Protein AF-A0A1G1F253-F1 (afdb_monomer_lite)

Sequence (77 aa):
MEIINMIVQVKEGFHDTLLRVFEAMSHISVHGIMSNQIVLALDTDDIHVLARTTKKIQDMEGVLGIYPIFSKDALPL

Structure (mmCIF, N/CA/C/O backbone):
data_AF-A0A1G1F253-F1
#
_entry.id   AF-A0A1G1F253-F1
#
loop_
_atom_site.group_PDB
_atom_site.id
_atom_site.type_symbol
_atom_site.label_atom_id
_atom_site.label_alt_id
_atom_site.label_comp_id
_atom_site.label_asym_id
_atom_site.label_entity_id
_atom_site.label_seq_id
_atom_site.pdbx_PDB_ins_code
_atom_site.Cartn_x
_atom_site.Cartn_y
_atom_site.Cartn_z
_atom_site.occupancy
_atom_site.B_iso_or_equiv
_atom_site.auth_seq_id
_atom_site.auth_comp_id
_atom_site.auth_asym_id
_atom_site.auth_atom_id
_atom_site.pdbx_PDB_model_num
ATOM 1 N N . MET A 1 1 ? 17.549 -0.057 -11.253 1.00 58.19 1 MET A N 1
ATOM 2 C CA . MET A 1 1 ? 16.955 -0.275 -9.924 1.00 58.19 1 MET A CA 1
ATOM 3 C C . MET A 1 1 ? 16.426 1.066 -9.467 1.00 58.19 1 MET A C 1
ATOM 5 O O . MET A 1 1 ? 17.221 1.956 -9.181 1.00 58.19 1 MET A O 1
ATOM 9 N N . GLU A 1 2 ? 15.115 1.252 -9.570 1.00 75.62 2 GLU A N 1
ATOM 10 C CA . GLU A 1 2 ? 14.452 2.503 -9.213 1.00 75.62 2 GLU A CA 1
ATOM 11 C C . GLU A 1 2 ? 13.724 2.299 -7.885 1.00 75.62 2 GLU A C 1
ATOM 13 O O . GLU A 1 2 ? 13.060 1.288 -7.669 1.00 75.62 2 GLU A O 1
ATOM 18 N N . ILE A 1 3 ? 13.888 3.247 -6.964 1.00 85.38 3 ILE A N 1
ATOM 19 C CA . ILE A 1 3 ? 13.141 3.240 -5.709 1.00 85.38 3 ILE A CA 1
ATOM 20 C C . ILE A 1 3 ? 11.948 4.161 -5.900 1.00 85.38 3 ILE A C 1
ATOM 22 O O . ILE A 1 3 ? 12.107 5.377 -6.026 1.00 85.38 3 ILE A O 1
ATOM 26 N N . ILE A 1 4 ? 10.752 3.581 -5.888 1.00 89.06 4 ILE A N 1
ATOM 27 C CA . ILE A 1 4 ? 9.507 4.335 -5.987 1.00 89.06 4 ILE A CA 1
ATOM 28 C C . ILE A 1 4 ? 8.931 4.473 -4.586 1.00 89.06 4 ILE A C 1
ATOM 30 O O . ILE A 1 4 ? 8.526 3.494 -3.959 1.00 89.06 4 ILE A O 1
ATOM 34 N N . ASN A 1 5 ? 8.892 5.705 -4.083 1.00 91.75 5 ASN A N 1
ATOM 35 C CA . ASN A 1 5 ? 8.252 5.986 -2.804 1.00 91.75 5 ASN A CA 1
ATOM 36 C C . ASN A 1 5 ? 6.734 6.064 -2.991 1.00 91.75 5 ASN A C 1
ATOM 38 O O . ASN A 1 5 ? 6.246 6.558 -4.003 1.00 91.75 5 ASN A O 1
ATOM 42 N N . MET A 1 6 ? 5.975 5.599 -2.010 1.00 94.62 6 MET A N 1
ATOM 43 C CA . MET A 1 6 ? 4.518 5.613 -2.011 1.00 94.62 6 MET A CA 1
ATOM 4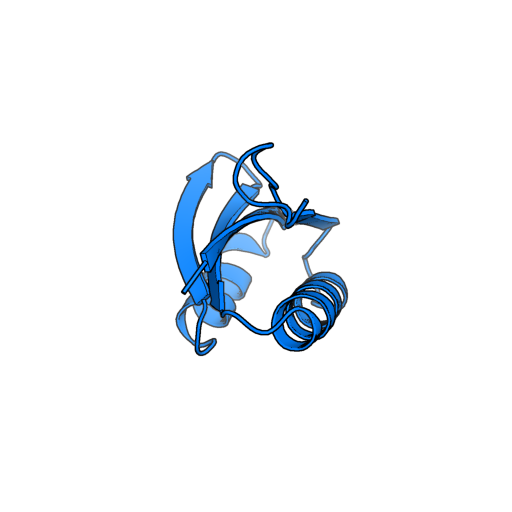4 C C . MET A 1 6 ? 4.025 6.059 -0.639 1.00 94.62 6 MET A C 1
ATOM 46 O O . MET A 1 6 ? 4.522 5.600 0.387 1.00 94.62 6 MET A O 1
ATOM 50 N N . ILE A 1 7 ? 3.020 6.928 -0.612 1.00 96.38 7 ILE A N 1
ATOM 51 C CA . ILE A 1 7 ? 2.310 7.281 0.620 1.00 96.38 7 ILE A CA 1
ATOM 52 C C . ILE A 1 7 ? 1.041 6.443 0.681 1.00 96.38 7 ILE A C 1
ATOM 54 O O . ILE A 1 7 ? 0.218 6.511 -0.230 1.00 96.38 7 ILE A O 1
ATOM 58 N N . VAL A 1 8 ? 0.862 5.683 1.755 1.00 97.81 8 VAL A N 1
ATOM 59 C CA . VAL A 1 8 ? -0.365 4.936 2.034 1.00 97.81 8 VAL A CA 1
ATOM 60 C C . VAL A 1 8 ? -1.127 5.652 3.133 1.00 97.81 8 VAL A C 1
ATOM 62 O O . VAL A 1 8 ? -0.624 5.806 4.243 1.00 97.81 8 VAL A O 1
ATOM 65 N N . GLN A 1 9 ? -2.346 6.084 2.836 1.00 97.81 9 GLN A N 1
ATOM 66 C CA . GLN A 1 9 ? -3.257 6.637 3.824 1.00 97.81 9 GLN A CA 1
ATOM 67 C C . GLN A 1 9 ? -4.058 5.503 4.461 1.00 97.81 9 GLN A C 1
ATOM 69 O O . GLN A 1 9 ? -4.654 4.682 3.766 1.00 97.81 9 GLN A O 1
AT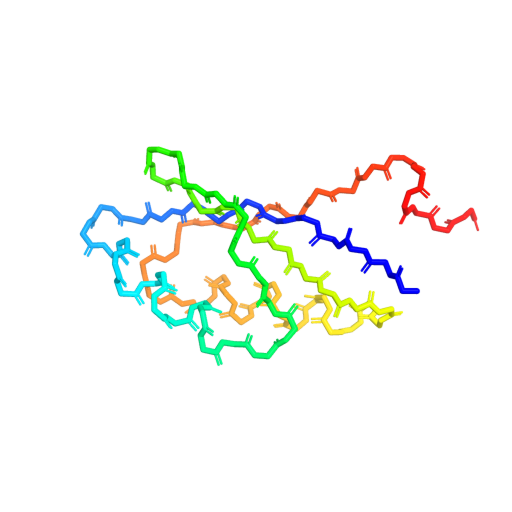OM 74 N N . VAL A 1 10 ? -4.083 5.473 5.785 1.00 98.00 10 VAL A N 1
ATOM 75 C CA . VAL A 1 10 ? -4.600 4.369 6.588 1.00 98.00 10 VAL A CA 1
ATOM 76 C C . VAL A 1 10 ? -5.787 4.835 7.430 1.00 98.00 10 VAL A C 1
ATOM 78 O O . VAL A 1 10 ? -5.830 5.959 7.931 1.00 98.00 10 VAL A O 1
ATOM 81 N N . LYS A 1 11 ? -6.781 3.965 7.576 1.00 97.62 11 LYS A N 1
ATOM 82 C CA . LYS A 1 11 ? -7.935 4.146 8.452 1.00 97.62 11 LYS A CA 1
ATOM 83 C C . LYS A 1 11 ? -7.505 4.022 9.914 1.00 97.62 11 LYS A C 1
ATOM 85 O O . LYS A 1 11 ? -6.678 3.182 10.264 1.00 97.62 11 LYS A O 1
ATOM 90 N N . GLU A 1 12 ? -8.106 4.830 10.781 1.00 94.81 12 GLU A N 1
ATOM 91 C CA . GLU A 1 12 ? -7.891 4.733 12.226 1.00 94.81 12 GLU A CA 1
ATOM 92 C C . GLU A 1 12 ? -8.136 3.296 12.732 1.00 94.81 12 GLU A C 1
ATOM 94 O O . GLU A 1 12 ? -9.078 2.626 12.302 1.00 94.81 12 GLU A O 1
ATOM 99 N N . GLY A 1 13 ? -7.248 2.803 13.600 1.00 94.81 13 GLY A N 1
ATOM 100 C CA . GLY A 1 13 ? -7.278 1.435 14.134 1.00 94.81 13 GLY A CA 1
ATOM 101 C C . GLY A 1 13 ? -6.619 0.354 13.262 1.00 94.81 13 GLY A C 1
ATOM 102 O O . GLY A 1 13 ? -6.376 -0.739 13.762 1.00 94.81 13 GLY A O 1
ATOM 103 N N . PHE A 1 14 ? -6.271 0.635 11.999 1.00 96.56 14 PHE A N 1
ATOM 104 C CA . PHE A 1 14 ? -5.636 -0.345 11.094 1.00 96.56 14 PHE A CA 1
ATOM 105 C C . PHE A 1 14 ? -4.114 -0.227 10.998 1.00 96.56 14 PHE A C 1
ATOM 107 O O . PHE A 1 14 ? -3.468 -1.041 10.340 1.00 96.56 14 PHE A O 1
ATOM 114 N N . HIS A 1 15 ? -3.543 0.778 11.653 1.00 94.00 15 HIS A N 1
ATOM 115 C CA . HIS A 1 15 ? -2.150 1.166 11.491 1.00 94.00 15 HIS A CA 1
ATOM 116 C C . HIS A 1 15 ? -1.157 0.030 11.787 1.00 94.00 15 HIS A C 1
ATOM 118 O O . HIS A 1 15 ? -0.391 -0.352 10.906 1.00 94.00 15 HIS A O 1
ATOM 124 N N . ASP A 1 16 ? -1.229 -0.579 12.971 1.00 93.75 16 ASP A N 1
ATOM 125 C CA . ASP A 1 16 ? -0.301 -1.647 13.372 1.00 93.75 16 ASP A CA 1
ATOM 126 C C . ASP A 1 16 ? -0.473 -2.918 12.529 1.00 93.75 16 ASP A C 1
ATOM 128 O O . ASP A 1 16 ? 0.497 -3.614 12.223 1.00 93.75 16 ASP A O 1
ATOM 132 N N . THR A 1 17 ? -1.711 -3.218 12.128 1.00 96.00 17 THR A N 1
ATOM 133 C CA . THR A 1 17 ? -2.029 -4.361 11.264 1.00 96.00 17 THR A CA 1
ATOM 134 C C . THR A 1 17 ? -1.397 -4.185 9.889 1.00 96.00 17 THR A C 1
ATOM 136 O O . THR A 1 17 ? -0.700 -5.080 9.416 1.00 96.00 17 THR A O 1
ATOM 139 N N . LEU A 1 18 ? -1.606 -3.026 9.257 1.00 96.88 18 LEU A N 1
ATOM 140 C CA . LEU A 1 18 ? -1.057 -2.739 7.934 1.00 96.88 18 LEU A CA 1
ATOM 141 C C . LEU A 1 18 ? 0.464 -2.601 7.963 1.00 96.88 18 LEU A C 1
ATOM 143 O O . LEU A 1 18 ? 1.117 -3.091 7.048 1.00 96.88 18 LEU A O 1
ATOM 147 N N . LEU A 1 19 ? 1.038 -2.037 9.029 1.00 95.50 19 LEU A N 1
ATOM 148 C CA . LEU A 1 19 ? 2.487 -1.978 9.209 1.00 95.50 19 LEU A CA 1
ATOM 149 C C . LEU A 1 19 ? 3.114 -3.380 9.150 1.00 95.50 19 LEU A C 1
ATOM 151 O O . LEU A 1 19 ? 4.007 -3.614 8.339 1.00 95.50 19 LEU A O 1
ATOM 155 N N . ARG A 1 20 ? 2.580 -4.338 9.920 1.00 95.81 20 ARG A N 1
ATOM 156 C CA . ARG A 1 20 ? 3.053 -5.735 9.905 1.00 95.81 20 ARG A CA 1
ATOM 157 C C . ARG A 1 20 ? 2.883 -6.401 8.542 1.00 95.81 20 ARG A C 1
ATOM 159 O O . ARG A 1 20 ? 3.723 -7.201 8.140 1.00 95.81 20 ARG A O 1
ATOM 166 N N . VAL A 1 21 ? 1.791 -6.099 7.837 1.00 96.00 21 VAL A N 1
ATOM 167 C CA . VAL A 1 21 ? 1.567 -6.607 6.476 1.00 96.00 21 VAL A CA 1
ATOM 168 C C . VAL A 1 21 ? 2.637 -6.073 5.527 1.00 96.00 21 VAL A C 1
ATOM 170 O O . VAL A 1 21 ? 3.210 -6.858 4.777 1.00 96.00 21 VAL A O 1
ATOM 173 N N . PHE A 1 22 ? 2.936 -4.773 5.570 1.00 96.00 22 PHE A N 1
ATOM 174 C CA . PHE A 1 22 ? 3.932 -4.155 4.694 1.00 96.00 22 PHE A CA 1
ATOM 175 C C . PHE A 1 22 ? 5.354 -4.637 4.989 1.00 96.00 22 PHE A C 1
ATOM 177 O O . PHE A 1 22 ? 6.083 -4.928 4.047 1.00 96.00 22 PHE A O 1
ATOM 184 N N . GLU A 1 23 ? 5.723 -4.815 6.258 1.00 94.00 23 GLU A N 1
ATOM 185 C CA . GLU A 1 23 ? 7.015 -5.398 6.656 1.00 94.00 23 GLU A CA 1
ATOM 186 C C . GLU A 1 23 ? 7.200 -6.844 6.163 1.00 94.00 23 GLU A C 1
ATOM 188 O O . GLU A 1 23 ? 8.324 -7.292 5.950 1.00 94.00 23 GLU A O 1
ATOM 193 N N . ALA A 1 24 ? 6.103 -7.577 5.948 1.00 94.50 24 ALA A N 1
ATOM 194 C CA . ALA A 1 24 ? 6.126 -8.935 5.411 1.00 94.50 24 ALA A CA 1
ATOM 195 C C . ALA A 1 24 ? 6.095 -8.995 3.869 1.00 94.50 24 ALA A C 1
ATOM 197 O O . ALA A 1 24 ? 6.232 -10.079 3.294 1.00 94.50 24 ALA A O 1
ATOM 198 N N . MET A 1 25 ? 5.883 -7.871 3.175 1.00 92.19 25 MET A N 1
ATOM 199 C CA . MET A 1 25 ? 5.835 -7.836 1.714 1.00 92.19 25 MET A CA 1
ATOM 200 C C . MET A 1 25 ? 7.239 -7.736 1.115 1.00 92.19 25 MET A C 1
ATOM 202 O O . MET A 1 25 ? 7.984 -6.798 1.374 1.00 92.19 25 MET A O 1
ATOM 206 N N . SER A 1 26 ? 7.581 -8.677 0.233 1.00 88.31 26 SER A N 1
ATOM 207 C CA . SER A 1 26 ? 8.813 -8.596 -0.557 1.00 88.31 26 SER A CA 1
ATOM 208 C C . SER A 1 26 ? 8.846 -7.317 -1.397 1.00 88.31 26 SER A C 1
ATOM 210 O O . SER A 1 26 ? 7.814 -6.893 -1.919 1.00 88.31 26 SER A O 1
ATOM 212 N N . HIS A 1 27 ? 10.041 -6.745 -1.560 1.00 87.31 27 HIS A N 1
ATOM 213 C CA . HIS A 1 27 ? 10.305 -5.507 -2.310 1.00 87.31 27 HIS A CA 1
ATOM 214 C C . HIS A 1 27 ? 9.723 -4.226 -1.699 1.00 87.31 27 HIS A C 1
ATOM 216 O O . HIS A 1 27 ? 9.937 -3.154 -2.256 1.00 87.31 27 HIS A O 1
ATOM 222 N N . ILE A 1 28 ? 9.036 -4.311 -0.556 1.00 94.00 28 ILE A N 1
ATOM 223 C CA . ILE A 1 28 ? 8.555 -3.148 0.186 1.00 94.00 28 ILE A CA 1
ATOM 224 C C . ILE A 1 28 ? 9.437 -2.922 1.408 1.00 94.00 28 ILE A C 1
ATOM 226 O O . ILE A 1 28 ? 9.725 -3.844 2.164 1.00 94.00 28 ILE A O 1
ATOM 230 N N . SER A 1 29 ? 9.828 -1.671 1.619 1.00 95.12 29 SER A N 1
ATOM 231 C CA . SER A 1 29 ? 10.413 -1.197 2.872 1.00 95.12 29 SER A CA 1
ATOM 232 C C . SER A 1 29 ? 9.540 -0.099 3.464 1.00 95.12 29 SER A C 1
ATOM 234 O O . SER A 1 29 ? 9.073 0.781 2.743 1.00 95.12 29 SER A O 1
ATOM 236 N N . VAL A 1 30 ? 9.330 -0.120 4.779 1.00 95.69 30 VAL A N 1
ATOM 237 C CA . VAL A 1 30 ? 8.671 0.984 5.489 1.00 95.69 30 VAL A CA 1
ATOM 238 C C . VAL A 1 30 ? 9.726 2.039 5.811 1.00 95.69 30 VAL A C 1
ATOM 240 O O . VAL A 1 30 ? 10.699 1.759 6.504 1.00 95.69 30 VAL A O 1
ATOM 243 N N . HIS A 1 31 ? 9.549 3.253 5.296 1.00 92.94 31 HIS A N 1
ATOM 244 C CA . HIS A 1 31 ? 10.493 4.361 5.479 1.00 92.94 31 HIS A CA 1
ATOM 245 C C . HIS A 1 31 ? 10.082 5.322 6.593 1.00 92.94 31 HIS A C 1
ATOM 247 O O . HIS A 1 31 ? 10.928 6.010 7.160 1.00 92.94 31 HIS A O 1
ATOM 253 N N . GLY A 1 32 ? 8.793 5.394 6.915 1.00 90.94 32 GLY A N 1
ATOM 254 C CA . GLY A 1 32 ? 8.321 6.294 7.952 1.00 90.94 32 GLY A CA 1
ATOM 255 C C . GLY A 1 32 ? 6.824 6.225 8.170 1.00 90.94 32 GLY A C 1
ATOM 256 O O . GLY A 1 32 ? 6.072 5.679 7.365 1.00 90.94 32 GLY A O 1
ATOM 257 N N . ILE A 1 33 ? 6.408 6.803 9.287 1.00 92.88 33 ILE A N 1
ATOM 258 C CA . ILE A 1 33 ? 5.022 6.864 9.729 1.00 92.88 33 ILE A CA 1
ATOM 259 C C . ILE A 1 33 ? 4.752 8.303 10.154 1.00 92.88 33 ILE A C 1
ATOM 261 O O . ILE A 1 33 ? 5.506 8.867 10.948 1.00 92.88 33 ILE A O 1
ATOM 265 N N . MET A 1 34 ? 3.678 8.897 9.641 1.00 91.44 34 MET A N 1
ATOM 266 C CA . MET A 1 34 ? 3.265 10.247 10.007 1.00 91.44 34 MET A CA 1
ATOM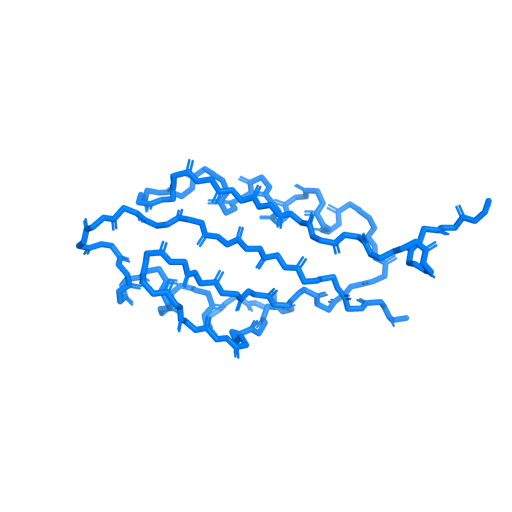 267 C C . MET A 1 34 ? 1.742 10.330 10.091 1.00 91.44 34 MET A C 1
ATOM 269 O O . MET A 1 34 ? 1.050 10.259 9.079 1.00 91.44 34 MET A O 1
ATOM 273 N N . SER A 1 35 ? 1.207 10.532 11.299 1.00 92.31 35 SER A N 1
ATOM 274 C CA . SER A 1 35 ? -0.243 10.564 11.540 1.00 92.31 35 SER A CA 1
ATOM 275 C C . SER A 1 35 ? -0.922 9.279 11.031 1.00 92.31 35 SER A C 1
ATOM 277 O O . SER A 1 35 ? -0.567 8.188 11.465 1.00 92.31 35 SER A O 1
ATOM 279 N N . ASN A 1 36 ? -1.868 9.384 10.098 1.00 94.81 36 ASN A N 1
ATOM 280 C CA . ASN A 1 36 ? -2.547 8.264 9.454 1.00 94.81 36 ASN A CA 1
ATOM 281 C C . ASN A 1 36 ? -1.898 7.847 8.122 1.00 94.81 36 ASN A C 1
ATOM 283 O O . ASN A 1 36 ? -2.581 7.302 7.256 1.00 94.81 36 ASN A O 1
ATOM 287 N N . GLN A 1 37 ? -0.614 8.144 7.922 1.00 96.88 37 GLN A N 1
ATOM 288 C CA . GLN A 1 37 ? 0.117 7.831 6.698 1.00 96.88 37 GLN A CA 1
ATOM 289 C C . GLN A 1 37 ? 1.328 6.947 6.985 1.00 96.88 37 GLN A C 1
ATOM 291 O O . GLN A 1 37 ? 2.091 7.203 7.918 1.00 96.88 37 GLN A O 1
ATOM 296 N N . ILE A 1 38 ? 1.532 5.947 6.132 1.00 97.06 38 ILE A N 1
ATOM 297 C CA . ILE A 1 38 ? 2.724 5.101 6.109 1.00 97.06 38 ILE A CA 1
ATOM 298 C C . ILE A 1 38 ? 3.453 5.365 4.793 1.00 97.06 38 ILE A C 1
ATOM 300 O O . ILE A 1 38 ? 2.863 5.280 3.715 1.00 97.06 38 ILE A O 1
ATOM 304 N N . VAL A 1 39 ? 4.737 5.697 4.879 1.00 96.06 39 VAL A N 1
ATOM 305 C CA . VAL A 1 39 ? 5.608 5.880 3.719 1.00 96.06 39 VAL A CA 1
ATOM 306 C C . VAL A 1 39 ? 6.286 4.553 3.418 1.00 96.06 39 VAL A C 1
ATOM 308 O O . VAL A 1 39 ? 7.018 4.015 4.251 1.00 96.06 39 VAL A O 1
ATOM 311 N N . LEU A 1 40 ? 6.042 4.042 2.219 1.00 96.31 40 LEU A N 1
ATOM 312 C CA . LEU A 1 40 ? 6.628 2.817 1.698 1.00 96.31 40 LEU A CA 1
ATOM 313 C C . LEU A 1 40 ? 7.614 3.149 0.582 1.00 96.31 40 LEU A C 1
ATOM 315 O O . LEU A 1 40 ? 7.397 4.083 -0.184 1.00 96.31 40 LEU A O 1
ATOM 319 N N . ALA A 1 41 ? 8.653 2.342 0.444 1.00 94.19 41 ALA A N 1
ATOM 320 C CA . ALA A 1 41 ? 9.500 2.303 -0.733 1.00 94.19 41 ALA A CA 1
ATOM 321 C C . ALA A 1 41 ? 9.353 0.952 -1.415 1.00 94.19 41 ALA A C 1
ATOM 323 O O . ALA A 1 41 ? 9.479 -0.086 -0.767 1.00 94.19 41 ALA A O 1
ATOM 324 N N . LEU A 1 42 ? 9.077 0.983 -2.715 1.00 93.00 42 LEU A N 1
ATOM 325 C CA . LEU A 1 42 ? 9.081 -0.182 -3.581 1.00 93.00 42 LEU A CA 1
ATOM 326 C C . LEU A 1 42 ? 10.392 -0.206 -4.361 1.00 93.00 42 LEU A C 1
ATOM 328 O O . LEU A 1 42 ? 10.669 0.709 -5.136 1.00 93.00 42 LEU A O 1
ATOM 332 N N . ASP A 1 43 ? 11.170 -1.260 -4.155 1.00 90.69 43 ASP A N 1
ATOM 333 C CA . ASP A 1 43 ? 12.376 -1.535 -4.928 1.00 90.69 43 ASP A CA 1
ATOM 334 C C . ASP A 1 43 ? 12.017 -2.390 -6.146 1.00 90.69 43 ASP A C 1
ATOM 336 O O . ASP A 1 43 ? 11.743 -3.591 -6.029 1.00 90.69 43 ASP A O 1
ATOM 340 N N . THR A 1 44 ? 11.935 -1.759 -7.317 1.00 86.19 44 THR A N 1
ATOM 341 C CA . THR A 1 44 ? 11.633 -2.460 -8.565 1.00 86.19 44 THR A CA 1
ATOM 342 C C . THR A 1 44 ? 12.098 -1.675 -9.788 1.00 86.19 44 THR A C 1
ATOM 344 O O . THR A 1 44 ? 12.134 -0.451 -9.795 1.00 86.19 44 THR A O 1
ATOM 347 N N . ASP A 1 45 ? 12.439 -2.381 -10.857 1.00 82.69 45 ASP A N 1
ATOM 348 C CA . ASP A 1 45 ? 12.636 -1.839 -12.202 1.00 82.69 45 ASP A CA 1
ATOM 349 C C . ASP A 1 45 ? 11.521 -2.268 -13.179 1.00 82.69 45 ASP A C 1
ATOM 351 O O . ASP A 1 45 ? 11.563 -1.920 -14.359 1.00 82.69 45 ASP A O 1
ATOM 355 N N . ASP A 1 46 ? 10.495 -2.985 -12.697 1.00 85.31 46 ASP A N 1
ATOM 356 C CA . ASP A 1 46 ? 9.346 -3.427 -13.490 1.00 85.31 46 ASP A CA 1
ATOM 357 C C . ASP A 1 46 ? 8.096 -2.603 -13.154 1.00 85.31 46 ASP A C 1
ATOM 359 O O . ASP A 1 46 ? 7.467 -2.745 -12.100 1.00 85.31 46 ASP A O 1
ATOM 363 N N . ILE A 1 47 ? 7.661 -1.789 -14.117 1.00 83.00 47 ILE A N 1
ATOM 364 C CA . ILE A 1 47 ? 6.442 -0.978 -14.012 1.00 83.00 47 ILE A CA 1
ATOM 365 C C . ILE A 1 47 ? 5.186 -1.820 -13.721 1.00 83.00 47 ILE A C 1
ATOM 367 O O . ILE A 1 47 ? 4.241 -1.349 -13.081 1.00 83.00 47 ILE A O 1
ATOM 371 N N . HIS A 1 48 ? 5.160 -3.094 -14.125 1.00 88.25 48 HIS A N 1
ATOM 372 C CA . HIS A 1 48 ? 4.047 -3.985 -13.819 1.00 88.25 48 HIS A CA 1
ATOM 373 C C . HIS A 1 48 ? 4.061 -4.440 -12.356 1.00 88.25 48 HIS A C 1
ATOM 375 O O . HIS A 1 48 ? 2.991 -4.679 -11.792 1.00 88.25 48 HIS A O 1
ATOM 381 N N . VAL A 1 49 ? 5.235 -4.557 -11.721 1.00 89.19 49 VAL A N 1
ATOM 382 C CA . VAL A 1 49 ? 5.340 -4.808 -10.274 1.00 89.19 49 VAL A CA 1
ATOM 383 C C . VAL A 1 49 ? 4.781 -3.619 -9.509 1.00 89.19 49 VAL A C 1
ATOM 385 O O . VAL A 1 49 ? 3.989 -3.843 -8.593 1.00 89.19 49 VAL A O 1
ATOM 388 N N . LEU A 1 50 ? 5.096 -2.385 -9.920 1.00 88.62 50 LEU A N 1
ATOM 389 C CA . LEU A 1 50 ? 4.496 -1.183 -9.339 1.00 88.62 50 LEU A CA 1
ATOM 390 C C . LEU A 1 50 ? 2.971 -1.230 -9.443 1.00 88.62 50 LEU A C 1
ATOM 392 O O . LEU A 1 50 ? 2.294 -1.235 -8.420 1.00 88.62 50 LEU A O 1
ATOM 396 N N . ALA A 1 51 ? 2.426 -1.357 -10.656 1.00 89.19 51 ALA A N 1
ATOM 397 C CA . ALA A 1 51 ? 0.979 -1.341 -10.869 1.00 89.19 51 ALA A CA 1
ATOM 398 C C . ALA A 1 51 ? 0.247 -2.437 -10.070 1.00 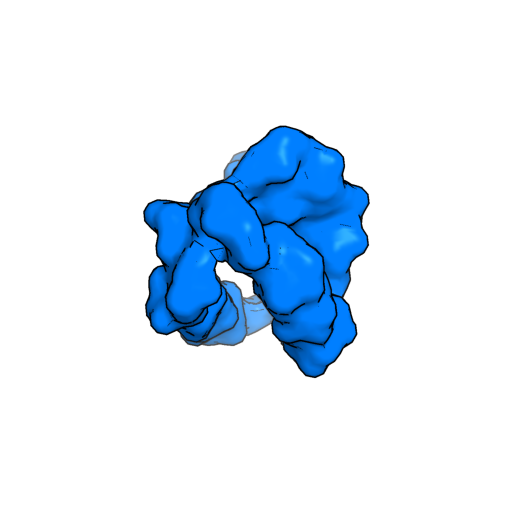89.19 51 ALA A C 1
ATOM 400 O O . ALA A 1 51 ? -0.778 -2.172 -9.435 1.00 89.19 51 ALA A O 1
ATOM 401 N N . ARG A 1 52 ? 0.784 -3.667 -10.051 1.00 92.69 52 ARG A N 1
ATOM 402 C CA . ARG A 1 52 ? 0.216 -4.778 -9.266 1.00 92.69 52 ARG A CA 1
ATOM 403 C C . ARG A 1 52 ? 0.304 -4.524 -7.765 1.00 92.69 52 ARG A C 1
ATOM 405 O O . ARG A 1 52 ? -0.657 -4.805 -7.055 1.00 92.69 52 ARG A O 1
ATOM 412 N N . THR A 1 53 ? 1.432 -4.008 -7.284 1.00 93.38 53 THR A N 1
ATOM 413 C CA . THR A 1 53 ? 1.654 -3.741 -5.857 1.00 93.38 53 THR A CA 1
ATOM 414 C C . THR A 1 53 ? 0.762 -2.609 -5.372 1.00 93.38 53 THR A C 1
ATOM 416 O O . THR A 1 53 ? 0.084 -2.769 -4.360 1.00 93.38 53 THR A O 1
ATOM 419 N N . THR A 1 54 ? 0.674 -1.513 -6.127 1.00 93.31 54 THR A N 1
ATOM 420 C CA . THR A 1 54 ? -0.217 -0.392 -5.820 1.00 93.31 54 THR A CA 1
ATOM 421 C C . THR A 1 54 ? -1.667 -0.853 -5.750 1.00 93.31 54 THR A C 1
ATOM 423 O O . THR A 1 54 ? -2.334 -0.582 -4.755 1.00 93.31 54 THR A O 1
ATOM 426 N N . LYS A 1 55 ? -2.134 -1.631 -6.737 1.00 95.19 55 LYS A N 1
ATOM 427 C CA . LYS A 1 55 ? -3.490 -2.195 -6.719 1.00 95.19 55 LYS A CA 1
ATOM 428 C C . LYS A 1 55 ? -3.716 -3.112 -5.517 1.00 95.19 55 LYS A C 1
ATOM 430 O O . LYS A 1 55 ? -4.706 -2.966 -4.813 1.00 95.19 55 LYS A O 1
ATOM 435 N N . LYS A 1 56 ? -2.774 -4.020 -5.244 1.00 95.62 56 LYS A N 1
ATOM 436 C CA . LYS A 1 56 ? -2.858 -4.936 -4.101 1.00 95.62 56 LYS A CA 1
ATOM 437 C C . LYS A 1 56 ? -2.993 -4.182 -2.779 1.00 95.62 56 LYS A C 1
ATOM 439 O O . LYS A 1 56 ? -3.794 -4.599 -1.957 1.00 95.62 56 LYS A O 1
ATOM 444 N N . ILE A 1 57 ? -2.214 -3.117 -2.573 1.00 96.50 57 ILE A N 1
ATOM 445 C CA . ILE A 1 57 ? -2.284 -2.293 -1.357 1.00 96.50 57 ILE A CA 1
ATOM 446 C C . ILE A 1 57 ? -3.599 -1.513 -1.311 1.00 96.50 57 ILE A C 1
ATOM 448 O O . ILE A 1 57 ? -4.232 -1.459 -0.264 1.00 96.50 57 ILE A O 1
ATOM 452 N N . GLN A 1 58 ? -4.034 -0.944 -2.436 1.00 96.62 58 GLN A N 1
ATOM 453 C CA . GLN A 1 58 ? -5.292 -0.204 -2.524 1.00 96.62 58 GLN A CA 1
ATOM 454 C C . GLN A 1 58 ? -6.509 -1.058 -2.141 1.00 96.62 58 GLN A C 1
ATOM 456 O O . GLN A 1 58 ? -7.434 -0.546 -1.518 1.00 96.62 58 GLN A O 1
ATOM 461 N N . ASP A 1 59 ? -6.489 -2.346 -2.480 1.00 97.38 59 ASP A N 1
ATOM 462 C CA . ASP A 1 59 ? -7.569 -3.289 -2.182 1.00 97.38 59 ASP A CA 1
ATOM 463 C C . ASP A 1 59 ? -7.524 -3.829 -0.729 1.00 97.38 59 ASP A C 1
ATOM 465 O O . ASP A 1 59 ? -8.391 -4.614 -0.338 1.00 97.38 59 ASP A O 1
ATOM 469 N N . MET A 1 60 ? -6.531 -3.450 0.092 1.00 97.38 60 MET A N 1
ATOM 470 C CA . MET A 1 60 ? -6.424 -3.913 1.483 1.00 97.38 60 MET A CA 1
ATOM 471 C C . MET A 1 60 ? -7.433 -3.226 2.404 1.00 97.38 60 MET A C 1
ATOM 473 O O . MET A 1 60 ? -7.613 -2.007 2.380 1.00 97.38 60 MET A O 1
ATOM 477 N N . GLU A 1 61 ? -8.028 -4.006 3.309 1.00 97.56 61 GLU A N 1
ATOM 478 C CA . GLU A 1 61 ? -8.871 -3.449 4.362 1.00 97.56 61 GLU A CA 1
ATOM 479 C C . GLU A 1 61 ? -8.070 -2.476 5.240 1.00 97.56 61 GLU A C 1
ATOM 481 O O . GLU A 1 61 ? -6.963 -2.770 5.691 1.00 97.56 61 GLU A O 1
ATOM 486 N N . GLY A 1 62 ? -8.644 -1.297 5.478 1.00 97.12 62 GLY A N 1
ATOM 487 C CA . GLY A 1 62 ? -8.001 -0.245 6.258 1.00 97.12 62 GLY A CA 1
ATOM 488 C C . GLY A 1 62 ? -7.126 0.702 5.444 1.00 97.12 62 GLY A C 1
ATOM 489 O O . GLY A 1 62 ? -6.694 1.710 5.997 1.00 97.12 62 GLY A O 1
ATOM 490 N N . VAL A 1 63 ? -6.899 0.456 4.151 1.00 98.00 63 VAL A N 1
ATOM 491 C CA . VAL A 1 63 ? -6.271 1.440 3.260 1.00 98.00 63 VAL A CA 1
ATOM 492 C C . VAL A 1 63 ? -7.341 2.395 2.729 1.00 98.00 63 VAL A C 1
ATOM 494 O O . VAL A 1 63 ? -8.362 1.984 2.188 1.00 98.00 63 VAL A O 1
ATOM 497 N N . LEU A 1 64 ? -7.120 3.696 2.919 1.00 97.75 64 LEU A N 1
ATOM 498 C CA . LEU A 1 64 ? -7.975 4.772 2.405 1.00 97.75 64 LEU A CA 1
ATOM 499 C C . LEU A 1 64 ? -7.498 5.280 1.040 1.00 97.75 64 LEU A C 1
ATOM 501 O O . LEU A 1 64 ? -8.292 5.805 0.264 1.00 97.75 64 LEU A O 1
ATOM 505 N N . GLY A 1 65 ? -6.205 5.139 0.753 1.00 96.88 65 GLY A N 1
ATOM 506 C CA . GLY A 1 65 ? -5.612 5.538 -0.516 1.00 96.88 65 GLY A CA 1
ATOM 507 C C . GLY A 1 65 ? -4.122 5.228 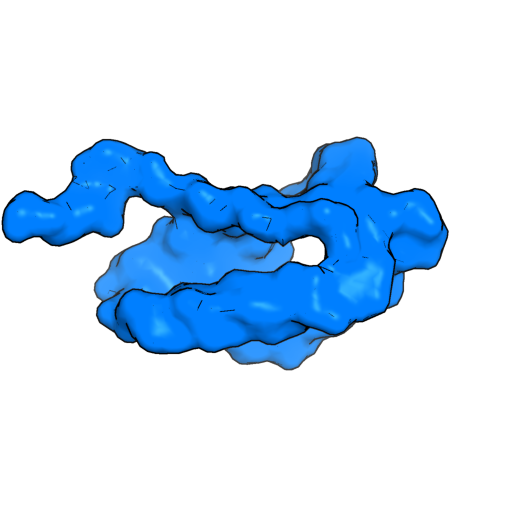-0.572 1.00 96.88 65 GLY A C 1
ATOM 508 O O . GLY A 1 65 ? -3.471 5.063 0.460 1.00 96.88 65 GLY A O 1
ATOM 509 N N . ILE A 1 66 ? -3.583 5.167 -1.785 1.00 96.69 66 ILE A N 1
ATOM 510 C CA . ILE A 1 66 ? -2.154 5.008 -2.047 1.00 96.69 66 ILE A CA 1
ATOM 511 C C . ILE A 1 66 ? -1.727 5.982 -3.145 1.00 96.69 66 ILE A C 1
ATOM 513 O O . ILE A 1 66 ? -2.397 6.113 -4.168 1.00 96.69 66 ILE A O 1
ATOM 517 N N . TYR A 1 67 ? -0.607 6.662 -2.921 1.00 94.00 67 TYR A N 1
ATOM 518 C CA . TYR A 1 67 ? -0.110 7.735 -3.773 1.00 94.00 67 TYR A CA 1
ATOM 519 C C . TYR A 1 67 ? 1.368 7.487 -4.090 1.00 94.00 67 TYR A C 1
ATOM 521 O O . TYR A 1 67 ? 2.235 7.836 -3.281 1.00 94.00 67 TYR A O 1
ATOM 529 N N . PRO A 1 68 ? 1.680 6.849 -5.231 1.00 91.31 68 PRO A N 1
ATOM 530 C CA . PRO A 1 68 ? 3.049 6.747 -5.713 1.00 91.31 68 PRO A CA 1
ATOM 531 C C . PRO A 1 68 ? 3.627 8.135 -6.002 1.00 91.31 68 PRO A C 1
ATOM 533 O O . PRO A 1 68 ? 2.973 8.985 -6.607 1.00 91.31 68 PRO A O 1
ATOM 536 N N . ILE A 1 69 ? 4.857 8.362 -5.557 1.00 88.62 69 ILE A N 1
ATOM 537 C CA . ILE A 1 69 ? 5.606 9.598 -5.745 1.00 88.62 69 ILE A CA 1
ATOM 538 C C . ILE A 1 69 ? 6.603 9.369 -6.874 1.00 88.62 69 ILE A C 1
ATOM 540 O O . ILE A 1 69 ? 7.561 8.611 -6.726 1.00 88.62 69 ILE A O 1
ATOM 544 N N . PHE A 1 70 ? 6.406 10.085 -7.975 1.00 80.06 70 PHE A N 1
ATOM 545 C CA . PHE A 1 70 ? 7.361 10.149 -9.073 1.00 80.06 70 PHE A CA 1
ATOM 546 C C . PHE A 1 70 ? 8.097 11.484 -8.987 1.00 80.06 70 PHE A C 1
ATOM 548 O O . PHE A 1 70 ? 7.468 12.544 -9.045 1.00 80.06 70 PHE A O 1
ATOM 555 N N . SER A 1 71 ? 9.422 11.456 -8.827 1.00 69.50 71 SER A N 1
ATOM 556 C CA . SER A 1 71 ? 10.216 12.653 -9.103 1.00 69.50 71 SER A CA 1
ATOM 557 C C . SER A 1 71 ? 10.364 12.790 -10.619 1.00 69.50 71 SER A C 1
ATOM 559 O O . SER A 1 71 ? 10.324 11.804 -11.353 1.00 69.50 71 SER A O 1
ATOM 561 N N . LYS A 1 72 ? 10.527 14.020 -11.108 1.00 56.88 72 LYS A N 1
ATOM 562 C CA . LYS A 1 72 ? 10.677 14.303 -12.543 1.00 56.88 72 LYS A CA 1
ATOM 563 C C . LYS A 1 72 ? 11.905 13.613 -13.170 1.00 56.88 72 LYS A C 1
ATOM 565 O O . LYS A 1 72 ? 11.941 13.466 -14.384 1.00 56.88 72 LYS A O 1
ATOM 570 N N . ASP A 1 73 ? 12.851 13.170 -12.341 1.00 57.47 73 ASP A N 1
ATOM 571 C CA . ASP A 1 73 ? 14.050 12.423 -12.740 1.00 57.47 73 ASP A CA 1
ATOM 572 C C . ASP A 1 73 ? 13.819 10.899 -12.824 1.00 57.47 73 ASP A C 1
ATOM 574 O O . ASP A 1 73 ? 14.692 10.178 -13.293 1.00 57.47 73 ASP A O 1
ATOM 578 N N . ALA A 1 74 ? 12.663 10.403 -12.365 1.00 54.12 74 ALA A N 1
ATOM 579 C CA . ALA A 1 74 ? 12.313 8.979 -12.292 1.00 54.12 74 ALA A CA 1
ATOM 580 C C . ALA A 1 74 ? 11.326 8.528 -13.387 1.00 54.12 74 ALA A C 1
ATOM 582 O O . ALA A 1 74 ? 10.772 7.436 -13.311 1.00 54.12 74 ALA A O 1
ATOM 583 N N . LEU A 1 75 ? 11.046 9.375 -14.381 1.00 49.38 75 LEU A N 1
ATOM 584 C CA . LEU A 1 75 ? 10.253 8.991 -15.549 1.00 49.38 75 L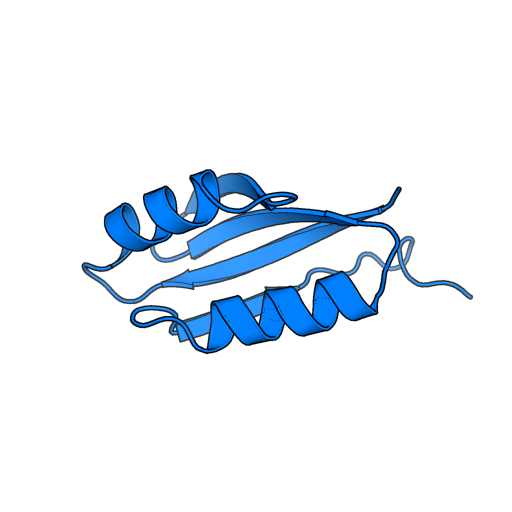EU A CA 1
ATOM 585 C C . LEU A 1 75 ? 11.191 8.879 -16.757 1.00 49.38 75 LEU A C 1
ATOM 587 O O . LEU A 1 75 ? 11.931 9.832 -17.016 1.00 49.38 75 LEU A O 1
ATOM 591 N N . PRO A 1 76 ? 11.181 7.759 -17.504 1.00 53.38 76 PRO A N 1
ATOM 592 C CA . PRO A 1 76 ? 11.936 7.677 -18.745 1.00 53.38 76 PRO A CA 1
ATOM 593 C C . PRO A 1 76 ? 11.433 8.749 -19.723 1.00 53.38 76 PRO A C 1
ATOM 595 O O . PRO A 1 76 ? 10.222 8.955 -19.850 1.00 53.38 76 PRO A O 1
ATOM 598 N N . LEU A 1 77 ? 12.381 9.448 -20.359 1.00 53.56 77 LEU A N 1
ATOM 599 C CA . LEU A 1 77 ? 12.128 10.404 -21.445 1.00 53.56 77 LEU A CA 1
ATOM 600 C C . LEU A 1 77 ? 11.425 9.739 -22.634 1.00 53.56 77 LEU A C 1
ATOM 602 O O . LEU A 1 77 ? 11.808 8.597 -22.981 1.00 53.56 77 LEU A O 1
#

Secondary structure (DSSP, 8-state):
-EEEEEEEEE-TT-HHHHHHHHHTSTTEEEEEEETTEEEEEEEES-HHHHHHHHHHHHTSTTEEEEEEE--TTSS--

Radius of gyration: 12.14 Å; chains: 1; bounding box: 26×23×36 Å

Foldseek 3Di:
DDKKKKKWFFAPPCVVVVVVVQVPDPQWDFDDDDDRITIIIGDDPDPVCVVVVLVVSCPDPGTPHMGIDDDPVRDDD

pLDDT: mean 89.3, std 12.1, range [49.38, 98.0]